Protein AF-A0A6N3G5D1-F1 (afdb_monomer)

Foldseek 3Di:
DLVVCVVCVPVDPLDDPVVLVVLLVQLVVLLVVLCVVDPPSPVVSCVSVCSNVVSVVSVVVVVPPVVVVVVVSVCVVLVVVLVVCLVVLLVVLCVPPVPPDDPVVSVVCSVVVSVVVSVVVCVVVVD

Structure (mmCIF, N/CA/C/O backbone):
data_AF-A0A6N3G5D1-F1
#
_entry.id   AF-A0A6N3G5D1-F1
#
loop_
_atom_site.group_PDB
_atom_site.id
_atom_site.type_symbol
_atom_site.label_atom_id
_atom_site.label_alt_id
_atom_site.label_comp_id
_atom_site.label_asym_id
_atom_site.label_entity_id
_atom_site.label_seq_id
_atom_site.pdbx_PDB_ins_code
_atom_site.Cartn_x
_atom_site.Cartn_y
_atom_site.Cartn_z
_atom_site.occupancy
_atom_site.B_iso_or_equiv
_atom_site.auth_seq_id
_atom_site.auth_comp_id
_atom_site.auth_asym_id
_atom_site.auth_atom_id
_atom_site.pdbx_PDB_model_num
ATOM 1 N N . MET A 1 1 ? -1.627 -6.948 15.441 1.00 43.47 1 MET A N 1
ATOM 2 C CA . MET A 1 1 ? -2.088 -5.565 15.721 1.00 43.47 1 MET A CA 1
ATOM 3 C C . MET A 1 1 ? -3.606 -5.419 15.595 1.00 43.47 1 MET A C 1
ATOM 5 O O . MET A 1 1 ? -4.187 -4.874 16.520 1.00 43.47 1 MET A O 1
ATOM 9 N N . ALA A 1 2 ? -4.247 -5.958 14.543 1.00 44.66 2 ALA A N 1
ATOM 10 C CA . ALA A 1 2 ? -5.713 -5.984 14.364 1.00 44.66 2 ALA A CA 1
ATOM 11 C C . ALA A 1 2 ? -6.522 -6.407 15.615 1.00 44.66 2 ALA A C 1
ATOM 13 O O . ALA A 1 2 ? -7.458 -5.719 16.009 1.00 44.66 2 ALA A O 1
ATOM 14 N N . GLU A 1 3 ? -6.124 -7.495 16.282 1.00 41.53 3 GLU A N 1
ATOM 15 C CA . GLU A 1 3 ? -6.827 -8.022 17.468 1.00 41.53 3 GLU A CA 1
ATOM 16 C C . GLU A 1 3 ? -6.704 -7.134 18.716 1.00 41.53 3 GLU A C 1
ATOM 18 O O . GLU A 1 3 ? -7.634 -7.056 19.515 1.00 41.53 3 GLU A O 1
ATOM 23 N N . ILE A 1 4 ? -5.599 -6.394 18.860 1.00 46.59 4 ILE A N 1
ATOM 24 C CA . ILE A 1 4 ? -5.398 -5.455 19.976 1.00 46.59 4 ILE A CA 1
ATOM 25 C C . ILE A 1 4 ? -6.334 -4.236 19.822 1.00 46.59 4 ILE A C 1
ATOM 27 O O . ILE A 1 4 ? -6.769 -3.659 20.820 1.00 46.59 4 ILE A O 1
ATOM 31 N N . TYR A 1 5 ? -6.720 -3.880 18.589 1.00 52.16 5 TYR A N 1
ATOM 32 C CA . TYR A 1 5 ? -7.635 -2.764 18.309 1.00 52.16 5 TYR A CA 1
ATOM 33 C C . TYR A 1 5 ? -9.087 -3.054 18.689 1.00 52.16 5 TYR A C 1
ATOM 35 O O . TYR A 1 5 ? -9.793 -2.146 19.124 1.00 52.16 5 TYR A O 1
ATOM 43 N N . HIS A 1 6 ? -9.528 -4.309 18.573 1.00 50.81 6 HIS A N 1
ATOM 44 C CA . HIS A 1 6 ? -10.898 -4.685 18.922 1.00 50.81 6 HIS A CA 1
ATOM 45 C C . HIS A 1 6 ? -11.123 -4.708 20.448 1.00 50.81 6 HIS A C 1
ATOM 47 O O . HIS A 1 6 ? -12.252 -4.540 20.909 1.00 50.81 6 HIS A O 1
ATOM 53 N N . GLY A 1 7 ? -10.054 -4.887 21.238 1.00 48.94 7 GLY A N 1
ATOM 54 C CA . GLY A 1 7 ? -10.108 -4.955 22.704 1.00 48.94 7 GLY A CA 1
ATOM 55 C C . GLY A 1 7 ? -9.960 -3.614 23.434 1.00 48.94 7 GLY A C 1
ATOM 56 O O . GLY A 1 7 ? -10.446 -3.486 24.553 1.00 48.94 7 GLY A O 1
ATOM 57 N N . ASN A 1 8 ? -9.318 -2.604 22.830 1.00 47.41 8 ASN A N 1
ATOM 58 C CA . ASN A 1 8 ? -9.053 -1.310 23.477 1.00 47.41 8 ASN A CA 1
ATOM 59 C C . ASN A 1 8 ? -9.213 -0.111 22.517 1.00 47.41 8 ASN A C 1
ATOM 61 O O . ASN A 1 8 ? -8.231 0.542 22.155 1.00 47.41 8 ASN A O 1
ATOM 65 N N . PRO A 1 9 ? -10.454 0.269 22.158 1.00 51.25 9 PRO A N 1
ATOM 66 C CA . PRO A 1 9 ? -10.718 1.423 21.291 1.00 51.25 9 PRO A CA 1
ATOM 67 C C . PRO A 1 9 ? -10.283 2.773 21.898 1.00 51.25 9 PRO A C 1
ATOM 69 O O . PRO A 1 9 ? -10.212 3.766 21.183 1.00 51.25 9 PRO A O 1
ATOM 72 N N . LYS A 1 10 ? -9.977 2.823 23.206 1.00 47.09 10 LYS A N 1
ATOM 73 C CA . LYS A 1 10 ? -9.507 4.024 23.924 1.00 47.09 10 LYS A CA 1
ATOM 74 C C . LYS A 1 10 ? -7.985 4.229 23.903 1.00 47.09 10 LYS A C 1
ATOM 76 O O . LYS A 1 10 ? -7.533 5.287 24.318 1.00 47.09 10 LYS A O 1
ATOM 81 N N . ALA A 1 11 ? -7.195 3.256 23.438 1.00 49.03 11 ALA A N 1
ATOM 82 C CA . ALA A 1 11 ? -5.731 3.382 23.383 1.00 49.03 11 ALA A CA 1
ATOM 83 C C . ALA A 1 11 ? -5.233 4.213 22.182 1.00 49.03 11 ALA A C 1
ATOM 85 O O . ALA A 1 11 ? -4.063 4.580 22.120 1.00 49.03 11 ALA A O 1
ATOM 86 N N . LEU A 1 12 ? -6.121 4.525 21.234 1.00 53.56 12 LEU A N 1
ATOM 87 C CA . LEU A 1 12 ? -5.855 5.405 20.101 1.00 53.56 12 LEU A CA 1
ATOM 88 C C . LEU A 1 12 ? -6.679 6.683 20.264 1.00 53.56 12 LEU A C 1
ATOM 90 O O . LEU A 1 12 ? -7.797 6.780 19.759 1.00 53.56 12 LEU A O 1
ATOM 94 N N . GLU A 1 13 ? -6.118 7.698 20.920 1.00 56.84 13 GLU A N 1
ATOM 95 C CA . GLU A 1 13 ? -6.547 9.074 20.661 1.00 56.84 13 GLU A CA 1
ATOM 96 C C . GLU A 1 13 ? -6.158 9.412 19.219 1.00 56.84 13 GLU A C 1
ATOM 98 O O . GLU A 1 13 ? -5.074 9.924 18.939 1.00 56.84 13 GLU A O 1
ATOM 103 N N . VAL A 1 14 ? -7.023 9.045 18.268 1.00 59.16 14 VAL A N 1
ATOM 104 C CA . VAL A 1 14 ? -6.788 9.303 16.848 1.00 59.16 14 VAL A CA 1
ATOM 105 C C . VAL A 1 14 ? -6.595 10.814 16.686 1.00 59.16 14 VAL A C 1
ATOM 107 O O . VAL A 1 14 ? -7.509 11.574 17.037 1.00 59.16 14 VAL A O 1
ATOM 110 N N . PRO A 1 15 ? -5.445 11.274 16.153 1.00 64.69 15 PRO A N 1
ATOM 111 C CA . PRO A 1 15 ? -5.144 12.693 16.101 1.00 64.69 15 PRO A CA 1
ATOM 112 C C . PRO A 1 15 ? -6.260 13.491 15.406 1.00 64.69 15 PRO A C 1
ATOM 114 O O . PRO A 1 15 ? -7.058 12.987 14.597 1.00 64.69 15 PRO A O 1
ATOM 117 N N . ARG A 1 16 ? -6.359 14.785 15.725 1.00 72.81 16 ARG A N 1
ATOM 118 C CA . ARG A 1 16 ? -7.335 15.671 15.074 1.00 72.81 16 ARG A CA 1
ATOM 119 C C . ARG A 1 16 ? -7.138 15.643 13.555 1.00 72.81 16 ARG A C 1
ATOM 121 O O . ARG A 1 16 ? -6.012 15.608 13.066 1.00 72.81 16 ARG A O 1
ATOM 128 N N . TRP A 1 17 ? -8.245 15.730 12.810 1.00 68.31 17 TRP A N 1
ATOM 129 C CA . TRP A 1 17 ? -8.248 15.762 11.336 1.00 68.31 17 TRP A CA 1
ATOM 130 C C . TRP A 1 17 ? -7.275 16.805 10.764 1.00 68.31 17 TRP A C 1
ATOM 132 O O . TRP A 1 17 ? -6.628 16.562 9.751 1.00 68.31 17 TRP A O 1
ATOM 142 N N . LYS A 1 18 ? -7.122 17.927 11.481 1.00 69.81 18 LYS A N 1
ATOM 143 C CA . LYS A 1 18 ? -6.214 19.031 11.153 1.00 69.81 18 LYS A CA 1
ATOM 144 C C . LYS A 1 18 ? -4.728 18.658 11.160 1.00 69.81 18 LYS A C 1
ATOM 146 O O . LYS A 1 18 ? -3.975 19.325 10.474 1.00 69.81 18 LYS A O 1
ATOM 151 N N . CYS A 1 19 ? -4.312 17.633 11.904 1.00 72.12 19 CYS A N 1
ATOM 152 C CA . CYS A 1 19 ? -2.930 17.138 11.890 1.00 72.12 19 CYS A CA 1
ATOM 153 C C . CYS A 1 19 ? -2.772 15.945 10.939 1.00 72.12 19 CYS A C 1
ATOM 155 O O . CYS A 1 19 ? -1.736 15.790 10.308 1.00 72.12 19 CYS A O 1
ATOM 157 N N . LEU A 1 20 ? -3.816 15.123 10.807 1.00 74.75 20 LEU A N 1
ATOM 158 C CA . LEU A 1 20 ? -3.796 13.892 10.013 1.00 74.75 20 LEU A CA 1
ATOM 159 C C . LEU A 1 20 ? -3.755 14.145 8.501 1.00 74.75 20 LEU A C 1
ATOM 161 O O . LEU A 1 20 ? -2.981 13.506 7.796 1.00 74.75 20 LEU A O 1
ATOM 165 N N . LEU A 1 21 ? -4.542 15.105 8.009 1.00 79.06 21 LEU A N 1
ATOM 166 C CA . LEU A 1 21 ? -4.561 15.476 6.592 1.00 79.06 21 LEU A CA 1
ATOM 167 C C . LEU A 1 21 ? -3.233 16.068 6.092 1.00 79.06 21 LEU A C 1
ATOM 169 O O . LEU A 1 21 ? -2.718 15.552 5.101 1.00 79.06 21 LEU A O 1
ATOM 173 N N . PRO A 1 22 ? -2.631 17.087 6.743 1.00 80.94 22 PRO A N 1
ATOM 174 C CA . PRO A 1 22 ? -1.353 17.616 6.277 1.00 80.94 22 PRO A CA 1
ATOM 175 C C . PRO A 1 22 ? -0.227 16.594 6.416 1.00 80.94 22 PRO A C 1
ATOM 177 O O . PRO A 1 22 ? 0.641 16.560 5.555 1.00 80.94 22 PRO A O 1
ATOM 180 N N . LEU A 1 23 ? -0.257 15.721 7.430 1.00 80.75 23 LEU A N 1
ATOM 181 C CA . LEU A 1 23 ? 0.729 14.647 7.567 1.00 80.75 23 LEU A CA 1
ATOM 182 C C . LEU A 1 23 ? 0.613 13.618 6.433 1.00 80.75 23 LEU A C 1
ATOM 184 O O . LEU A 1 23 ? 1.629 13.201 5.886 1.00 80.75 23 LEU A O 1
ATOM 188 N N . CYS A 1 24 ? -0.612 13.264 6.034 1.00 81.94 24 CYS A N 1
ATOM 189 C CA . CYS A 1 24 ? -0.863 12.394 4.886 1.00 81.94 24 CYS A CA 1
ATOM 190 C C . CYS A 1 24 ? -0.384 13.038 3.581 1.00 81.94 24 CYS A C 1
ATOM 192 O O . CYS A 1 24 ? 0.326 12.401 2.806 1.00 81.94 24 CYS A O 1
ATOM 194 N N . MET A 1 25 ? -0.737 14.304 3.341 1.00 83.19 25 MET A N 1
ATOM 195 C CA . MET A 1 25 ? -0.321 15.023 2.133 1.00 83.19 25 MET A CA 1
ATOM 196 C C . MET A 1 25 ? 1.197 15.215 2.084 1.00 83.19 25 MET A C 1
ATOM 198 O O . MET A 1 25 ? 1.798 15.013 1.033 1.00 83.19 25 MET A O 1
ATOM 202 N N . ALA A 1 26 ? 1.826 15.550 3.213 1.00 84.06 26 ALA A N 1
ATOM 203 C CA . ALA A 1 26 ? 3.272 15.697 3.312 1.00 84.06 26 ALA A CA 1
ATOM 204 C C . ALA A 1 26 ? 3.990 14.356 3.123 1.00 84.06 26 ALA A C 1
ATOM 206 O O . ALA A 1 26 ? 4.931 14.294 2.345 1.00 84.06 26 ALA A O 1
ATOM 207 N N . GLY A 1 27 ? 3.532 13.281 3.772 1.00 80.94 27 GLY A N 1
ATOM 208 C CA . GLY A 1 27 ? 4.128 11.949 3.639 1.00 80.94 27 GLY A CA 1
ATOM 209 C C . GLY A 1 27 ? 4.053 11.422 2.207 1.00 80.94 27 GLY A C 1
ATOM 210 O O . GLY A 1 27 ? 5.078 11.093 1.620 1.00 80.94 27 GLY A O 1
ATOM 211 N N . VAL A 1 28 ? 2.862 11.439 1.597 1.00 81.12 28 VAL A N 1
ATOM 212 C CA . VAL A 1 28 ? 2.669 10.989 0.205 1.00 81.12 28 VAL A CA 1
ATOM 213 C C . VAL A 1 28 ? 3.403 11.899 -0.786 1.00 81.12 28 VAL A C 1
ATOM 215 O O . VAL A 1 28 ? 4.028 11.411 -1.727 1.00 81.12 28 VAL A O 1
ATOM 218 N N . GLY A 1 29 ? 3.369 13.217 -0.568 1.00 82.88 29 GLY A N 1
ATOM 219 C CA . GLY A 1 29 ? 4.065 14.189 -1.410 1.00 82.88 29 GLY A CA 1
ATOM 220 C C . GLY A 1 29 ? 5.583 14.015 -1.369 1.00 82.88 29 GLY A C 1
ATOM 221 O O . GLY A 1 29 ? 6.217 13.927 -2.419 1.00 82.88 29 GLY A O 1
ATOM 222 N N . LEU A 1 30 ? 6.163 13.886 -0.172 1.00 80.62 30 LEU A N 1
ATOM 223 C CA . LEU A 1 30 ? 7.589 13.605 0.010 1.00 80.62 30 LEU A CA 1
ATOM 224 C C . LEU A 1 30 ? 7.978 12.273 -0.626 1.00 80.62 30 LEU A C 1
ATOM 226 O O . LEU A 1 30 ? 9.013 12.202 -1.281 1.00 80.62 30 LEU A O 1
ATOM 230 N N . THR A 1 31 ? 7.126 11.255 -0.514 1.00 80.94 31 THR A N 1
ATOM 231 C CA . THR A 1 31 ? 7.352 9.956 -1.149 1.00 80.94 31 THR A CA 1
ATOM 232 C C . THR A 1 31 ? 7.383 10.032 -2.671 1.00 80.94 31 THR A C 1
ATOM 234 O O . THR A 1 31 ? 8.237 9.411 -3.309 1.00 80.94 31 THR A O 1
ATOM 237 N N . GLY A 1 32 ? 6.494 10.827 -3.270 1.00 77.38 32 GLY A N 1
ATOM 238 C CA . GLY A 1 32 ? 6.500 11.086 -4.710 1.00 77.38 32 GLY A CA 1
ATOM 239 C C . GLY A 1 32 ? 7.768 11.814 -5.162 1.00 77.38 32 GLY A C 1
ATOM 240 O O . GLY A 1 32 ? 8.412 11.397 -6.125 1.00 77.38 32 GLY A O 1
ATOM 241 N N . ILE A 1 33 ? 8.171 12.857 -4.428 1.00 80.25 33 ILE A N 1
ATOM 242 C CA . ILE A 1 33 ? 9.382 13.640 -4.720 1.00 80.25 33 ILE A CA 1
ATOM 243 C C . ILE A 1 33 ? 10.639 12.768 -4.586 1.00 80.25 33 ILE A C 1
ATOM 245 O O . ILE A 1 33 ? 11.486 12.773 -5.475 1.00 80.25 33 ILE A O 1
ATOM 249 N N . MET A 1 34 ? 10.742 11.967 -3.522 1.00 76.38 34 MET A N 1
ATOM 250 C CA . MET A 1 34 ? 11.851 11.031 -3.293 1.00 76.38 34 MET A CA 1
ATOM 251 C C . MET A 1 34 ? 11.922 9.926 -4.346 1.00 76.38 34 MET A C 1
ATOM 253 O O . MET A 1 34 ? 13.013 9.534 -4.757 1.00 76.38 34 MET A O 1
ATOM 257 N N . GLY A 1 35 ? 10.768 9.447 -4.818 1.00 71.81 35 GLY A N 1
ATOM 258 C CA . GLY A 1 35 ? 10.694 8.496 -5.922 1.00 71.81 35 GLY A CA 1
ATOM 259 C C . GLY A 1 35 ? 11.254 9.064 -7.229 1.00 71.81 35 GLY A C 1
ATOM 260 O O . GLY A 1 35 ? 11.924 8.338 -7.963 1.00 71.81 35 GLY A O 1
ATOM 261 N N . PHE A 1 36 ? 11.026 10.355 -7.487 1.00 72.44 36 PHE A N 1
ATOM 262 C CA . PHE A 1 36 ? 11.517 11.050 -8.680 1.00 72.44 36 PHE A CA 1
ATOM 263 C C . PHE A 1 36 ? 12.989 11.482 -8.566 1.00 72.44 36 PHE A C 1
ATOM 265 O O . PHE A 1 36 ? 13.716 11.446 -9.553 1.00 72.44 36 PHE A O 1
ATOM 272 N N . ALA A 1 37 ? 13.448 11.844 -7.364 1.00 75.75 37 ALA A N 1
ATOM 273 C CA . ALA A 1 37 ? 14.805 12.333 -7.103 1.00 75.75 37 ALA A CA 1
ATOM 274 C C . ALA A 1 37 ? 15.911 11.268 -7.270 1.00 75.75 37 ALA A C 1
ATOM 276 O O . ALA A 1 37 ? 17.085 11.615 -7.374 1.00 75.75 37 ALA A O 1
ATOM 277 N N . GLY A 1 38 ? 15.561 9.979 -7.331 1.00 71.50 38 GLY A N 1
ATOM 278 C CA . GLY A 1 38 ? 16.515 8.901 -7.601 1.00 71.50 38 GLY A CA 1
ATOM 279 C C . GLY A 1 38 ? 17.434 8.560 -6.418 1.00 71.50 38 GLY A C 1
ATOM 280 O O . GLY A 1 38 ? 17.099 8.767 -5.251 1.00 71.50 38 GLY A O 1
ATOM 281 N N . TRP A 1 39 ? 18.580 7.940 -6.708 1.00 62.47 39 TRP A N 1
ATOM 282 C CA . TRP A 1 39 ? 19.553 7.517 -5.690 1.00 62.47 39 TRP A CA 1
ATOM 283 C C . TRP A 1 39 ? 20.269 8.735 -5.082 1.00 62.47 39 TRP A C 1
ATOM 285 O O . TRP A 1 39 ? 20.702 9.592 -5.851 1.00 62.47 39 TRP A O 1
ATOM 295 N N . PRO A 1 40 ? 20.452 8.845 -3.746 1.00 65.81 40 PRO A N 1
ATOM 296 C CA .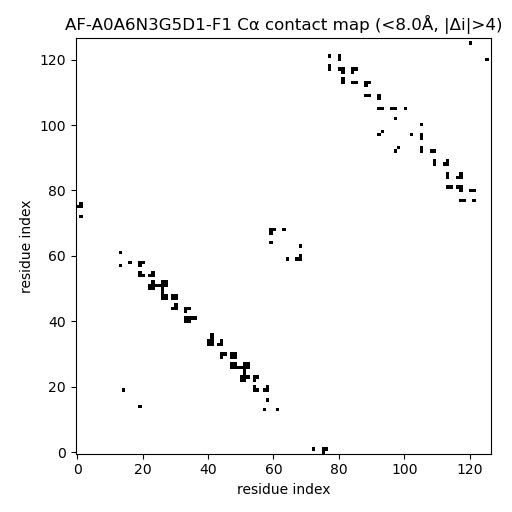 PRO A 1 40 ? 20.134 7.900 -2.658 1.00 65.81 40 PRO A CA 1
ATOM 297 C C . PRO A 1 40 ? 18.769 8.128 -1.972 1.00 65.81 40 PRO A C 1
ATOM 299 O O . PRO A 1 40 ? 18.375 7.357 -1.098 1.00 65.81 40 PRO A O 1
ATOM 302 N N . TRP A 1 41 ? 18.032 9.174 -2.350 1.00 61.94 41 TRP A N 1
ATOM 303 C CA . TRP A 1 41 ? 16.769 9.571 -1.709 1.00 61.94 41 TRP A CA 1
ATOM 304 C C . TRP A 1 41 ? 15.660 8.524 -1.859 1.00 61.94 41 TRP A C 1
ATOM 306 O O . TRP A 1 41 ? 14.814 8.383 -0.978 1.00 61.94 41 TRP A O 1
ATOM 316 N N . LYS A 1 42 ? 15.717 7.716 -2.920 1.00 64.25 42 LYS A N 1
ATOM 317 C CA . LYS A 1 42 ? 14.813 6.584 -3.139 1.00 64.25 42 LYS A CA 1
ATOM 318 C C . LYS A 1 42 ? 14.895 5.514 -2.040 1.00 64.25 42 LYS A C 1
ATOM 320 O O . LYS A 1 42 ? 13.887 4.870 -1.782 1.00 64.25 42 LYS A O 1
ATOM 325 N N . LEU A 1 43 ? 16.045 5.354 -1.375 1.00 66.62 43 LEU A N 1
ATOM 326 C CA . LEU A 1 43 ? 16.221 4.395 -0.273 1.00 66.62 43 LEU A CA 1
ATOM 327 C C . LEU A 1 43 ? 15.517 4.859 1.012 1.00 66.62 43 LEU A C 1
ATOM 329 O O . LEU A 1 43 ? 14.999 4.052 1.771 1.00 66.62 43 LEU A O 1
ATOM 333 N N . TYR A 1 44 ? 15.460 6.173 1.237 1.00 69.88 44 TYR A N 1
ATOM 334 C CA . TYR A 1 44 ? 14.801 6.760 2.407 1.00 69.88 44 TYR A CA 1
ATOM 335 C C . TYR A 1 44 ? 13.293 6.934 2.232 1.00 69.88 44 TYR A C 1
ATOM 337 O O . TYR A 1 44 ? 12.625 7.385 3.158 1.00 69.88 44 TYR A O 1
ATOM 345 N N . ASN A 1 45 ? 12.753 6.560 1.070 1.00 74.31 45 ASN A N 1
ATOM 346 C CA . ASN A 1 45 ? 11.348 6.729 0.722 1.00 74.31 45 ASN A CA 1
ATOM 347 C C . ASN A 1 45 ? 10.393 5.902 1.609 1.00 74.31 45 ASN A C 1
ATOM 349 O O . ASN A 1 45 ? 9.218 6.243 1.772 1.00 74.31 45 ASN A O 1
ATOM 353 N N . ASP A 1 46 ? 10.896 4.847 2.246 1.00 74.62 46 ASP A N 1
ATOM 354 C CA . ASP A 1 46 ? 10.103 3.992 3.132 1.00 74.62 46 ASP A CA 1
ATOM 355 C C . ASP A 1 46 ? 9.634 4.724 4.401 1.00 74.62 46 ASP A C 1
ATOM 357 O O . ASP A 1 46 ? 8.527 4.495 4.877 1.00 74.62 46 ASP A O 1
ATOM 361 N N . ILE A 1 47 ? 10.415 5.674 4.924 1.00 74.88 47 ILE A N 1
ATOM 362 C CA . ILE A 1 47 ? 10.066 6.426 6.142 1.00 74.88 47 ILE A CA 1
ATOM 363 C C . ILE A 1 47 ? 8.871 7.381 5.917 1.00 74.88 47 ILE A C 1
ATOM 365 O O . ILE A 1 47 ? 7.872 7.270 6.636 1.00 74.88 47 ILE A O 1
ATOM 369 N N . PRO A 1 48 ? 8.905 8.313 4.940 1.00 74.62 48 PRO A N 1
ATOM 370 C CA . PRO A 1 48 ? 7.777 9.200 4.673 1.00 74.62 48 PRO A CA 1
ATOM 371 C C . PRO A 1 48 ? 6.571 8.454 4.102 1.00 74.62 48 PRO A C 1
ATOM 373 O O . PRO A 1 48 ? 5.439 8.844 4.397 1.00 74.62 48 PRO A O 1
ATOM 376 N N . SER A 1 49 ? 6.781 7.360 3.362 1.00 75.88 49 SER A N 1
ATOM 377 C CA . SER A 1 49 ? 5.669 6.556 2.853 1.00 75.88 49 SER A CA 1
ATOM 378 C C . SER A 1 49 ? 4.958 5.827 3.987 1.00 75.88 49 SER A C 1
ATOM 380 O O . SER A 1 49 ? 3.730 5.863 4.039 1.00 75.88 49 SER A O 1
ATOM 382 N N . LEU A 1 50 ? 5.689 5.273 4.961 1.00 78.06 50 LEU A N 1
ATOM 383 C CA . LEU A 1 50 ? 5.102 4.698 6.171 1.00 78.06 50 LEU A CA 1
ATOM 384 C C . LEU A 1 50 ? 4.251 5.738 6.912 1.00 78.06 50 LEU A C 1
ATOM 386 O O . LEU A 1 50 ? 3.102 5.462 7.252 1.00 78.06 50 LEU A O 1
ATOM 390 N N . MET A 1 51 ? 4.767 6.957 7.105 1.00 79.81 51 MET A N 1
ATOM 391 C CA . MET A 1 51 ? 4.018 8.047 7.745 1.00 79.81 51 MET A CA 1
ATOM 392 C C . MET A 1 51 ? 2.764 8.453 6.949 1.00 79.81 51 MET A C 1
ATOM 394 O O . MET A 1 51 ? 1.689 8.653 7.525 1.00 79.81 51 MET A O 1
ATOM 398 N N . GLY A 1 52 ? 2.876 8.555 5.623 1.00 80.38 52 GLY A N 1
ATOM 399 C CA . GLY A 1 52 ? 1.774 8.897 4.724 1.00 80.38 52 GLY A CA 1
ATOM 400 C C . GLY A 1 52 ? 0.679 7.828 4.700 1.00 80.38 52 GLY A C 1
ATOM 401 O O . GLY A 1 52 ? -0.492 8.132 4.915 1.00 80.38 52 GLY A O 1
ATOM 402 N N . TYR A 1 53 ? 1.041 6.560 4.518 1.00 78.12 53 TYR A N 1
ATOM 403 C CA . TYR A 1 53 ? 0.076 5.461 4.471 1.00 78.12 53 TYR A CA 1
ATOM 404 C C . TYR A 1 53 ? -0.535 5.152 5.839 1.00 78.12 53 TYR A C 1
ATOM 406 O O . TYR A 1 53 ? -1.726 4.850 5.916 1.00 78.12 53 TYR A O 1
ATOM 414 N N . MET A 1 54 ? 0.222 5.293 6.931 1.00 78.88 54 MET A N 1
ATOM 415 C CA . MET A 1 54 ? -0.313 5.127 8.285 1.00 78.88 54 MET A CA 1
ATOM 416 C C . MET A 1 54 ? -1.339 6.215 8.619 1.00 78.88 54 MET A C 1
ATOM 418 O O . MET A 1 54 ? -2.399 5.919 9.173 1.00 78.88 54 MET A O 1
ATOM 422 N N . SER A 1 55 ? -1.075 7.467 8.238 1.00 78.94 55 SER A N 1
ATOM 423 C CA . SER A 1 55 ? -2.047 8.552 8.409 1.00 78.94 55 SER A CA 1
ATOM 424 C C . SER A 1 55 ? -3.274 8.380 7.505 1.00 78.94 55 SER A C 1
ATOM 426 O O . SER A 1 55 ? -4.401 8.576 7.959 1.00 78.94 55 SER A O 1
ATOM 428 N N . LEU A 1 56 ? -3.101 7.901 6.272 1.00 80.31 56 LEU A N 1
ATOM 429 C CA . LEU A 1 56 ? -4.209 7.547 5.383 1.00 80.31 56 LEU A CA 1
ATOM 430 C C . LEU A 1 56 ? -5.081 6.422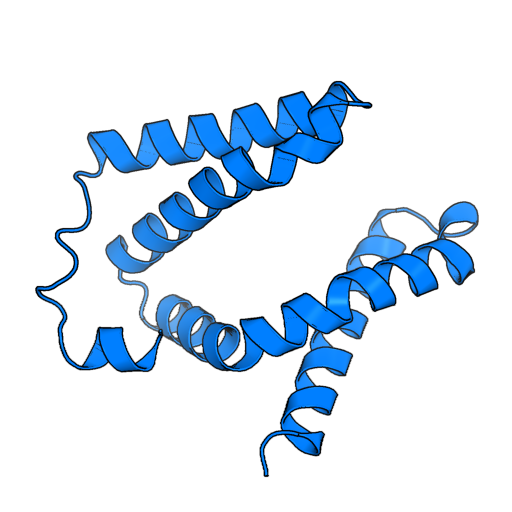 5.962 1.00 80.31 56 LEU A C 1
ATOM 432 O O . LEU A 1 56 ? -6.308 6.535 5.966 1.00 80.31 56 LEU A O 1
ATOM 436 N N . ALA A 1 57 ? -4.472 5.371 6.516 1.00 77.56 57 ALA A N 1
ATOM 437 C CA . ALA A 1 57 ? -5.198 4.295 7.185 1.00 77.56 57 ALA A CA 1
ATOM 438 C C . ALA A 1 57 ? -6.016 4.831 8.372 1.00 77.56 57 ALA A C 1
ATOM 440 O O . ALA A 1 57 ? -7.203 4.530 8.486 1.00 77.56 57 ALA A O 1
ATOM 441 N N . LEU A 1 58 ? -5.429 5.690 9.213 1.00 75.38 58 LEU A N 1
ATOM 442 C CA . LEU A 1 58 ? -6.134 6.334 10.328 1.00 75.38 58 LEU A CA 1
ATOM 443 C C . LEU A 1 58 ? -7.286 7.236 9.862 1.00 75.38 58 LEU A C 1
ATOM 445 O O . LEU A 1 58 ? -8.331 7.260 10.511 1.00 75.38 58 LEU A O 1
ATOM 449 N N . ILE A 1 59 ? -7.129 7.951 8.741 1.00 79.62 59 ILE A N 1
ATOM 450 C CA . ILE A 1 59 ? -8.222 8.704 8.109 1.00 79.62 59 ILE A CA 1
ATOM 451 C C . ILE A 1 59 ? -9.355 7.749 7.739 1.00 79.62 59 ILE A C 1
ATOM 453 O O . ILE A 1 59 ? -10.484 7.982 8.159 1.00 79.62 59 ILE A O 1
ATOM 457 N N . ILE A 1 60 ? -9.065 6.660 7.024 1.00 76.25 60 ILE A N 1
ATOM 458 C CA . ILE A 1 60 ? -10.070 5.674 6.603 1.00 76.25 60 ILE A CA 1
ATOM 459 C C . ILE A 1 60 ? -10.820 5.0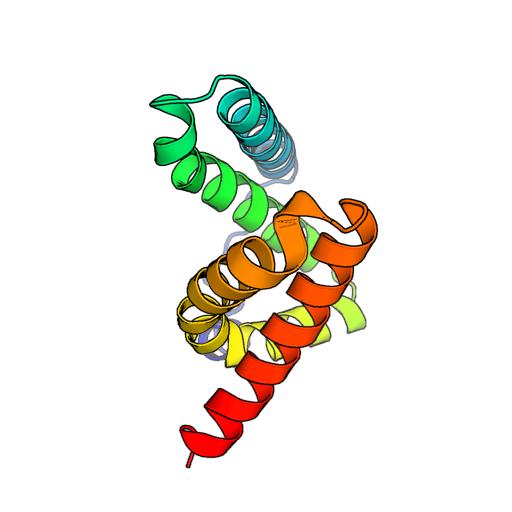92 7.807 1.00 76.25 60 ILE A C 1
ATOM 461 O O . ILE A 1 60 ? -12.055 5.091 7.818 1.00 76.25 60 ILE A O 1
ATOM 465 N N . TYR A 1 61 ? -10.092 4.681 8.849 1.00 72.94 61 TYR A N 1
ATOM 466 C CA . TYR A 1 61 ? -10.698 4.180 10.083 1.00 72.94 61 TYR A CA 1
ATOM 467 C C . TYR A 1 61 ? -11.619 5.219 10.729 1.00 72.94 61 TYR A C 1
ATOM 469 O O . TYR A 1 61 ? -12.697 4.868 11.209 1.00 72.94 61 TYR A O 1
ATOM 477 N N . LYS A 1 62 ? -11.238 6.502 10.688 1.00 72.75 62 LYS A N 1
ATOM 478 C CA . LYS A 1 62 ? -12.019 7.618 11.232 1.00 72.75 62 LYS A CA 1
ATOM 479 C C . LYS A 1 62 ? -13.236 8.000 10.383 1.00 72.75 62 LYS A C 1
ATOM 481 O O . LYS A 1 62 ? -14.211 8.488 10.945 1.00 7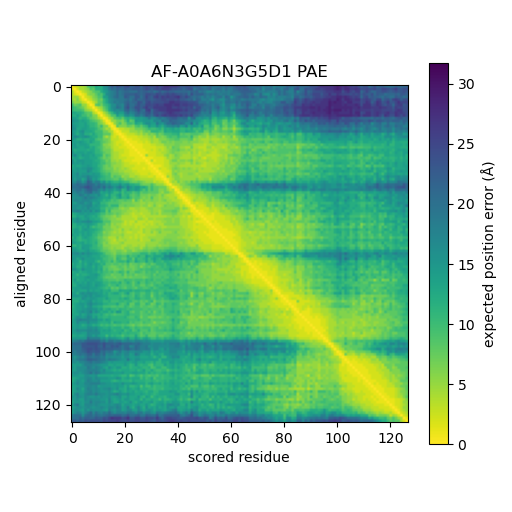2.75 62 LYS A O 1
ATOM 486 N N . VAL A 1 63 ? -13.210 7.773 9.063 1.00 78.12 63 VAL A N 1
ATOM 487 C CA . VAL A 1 63 ? -14.398 7.909 8.190 1.00 78.12 63 VAL A CA 1
ATOM 488 C C . VAL A 1 63 ? -15.448 6.841 8.541 1.00 78.12 63 VAL A C 1
ATOM 490 O O . VAL A 1 63 ? -16.641 7.076 8.376 1.00 78.12 63 VAL A O 1
ATOM 493 N N . GLY A 1 64 ? -15.035 5.687 9.079 1.00 68.19 64 GLY A N 1
ATOM 494 C CA . GLY A 1 64 ? -15.958 4.698 9.648 1.00 68.19 64 GLY A CA 1
ATOM 495 C C . GLY A 1 64 ? -16.721 3.866 8.611 1.00 68.19 64 GLY A C 1
ATOM 496 O O . GLY A 1 64 ? -17.795 3.335 8.903 1.00 68.19 64 GLY A O 1
ATOM 497 N N . ILE A 1 65 ? -16.182 3.723 7.395 1.00 77.69 65 ILE A N 1
ATOM 498 C CA . ILE A 1 65 ? -16.784 2.895 6.342 1.00 77.69 65 ILE A CA 1
ATOM 499 C C . ILE A 1 65 ? -16.620 1.416 6.721 1.00 77.69 65 ILE A C 1
ATOM 501 O O . ILE A 1 65 ? -15.578 0.808 6.485 1.00 77.69 65 ILE A O 1
ATOM 505 N N . LYS A 1 66 ? -17.677 0.818 7.289 1.00 74.25 66 LYS A N 1
ATOM 506 C CA . LYS A 1 66 ? -17.705 -0.585 7.754 1.00 74.25 66 LYS A CA 1
ATOM 507 C C . LYS A 1 66 ? -17.104 -1.612 6.775 1.00 74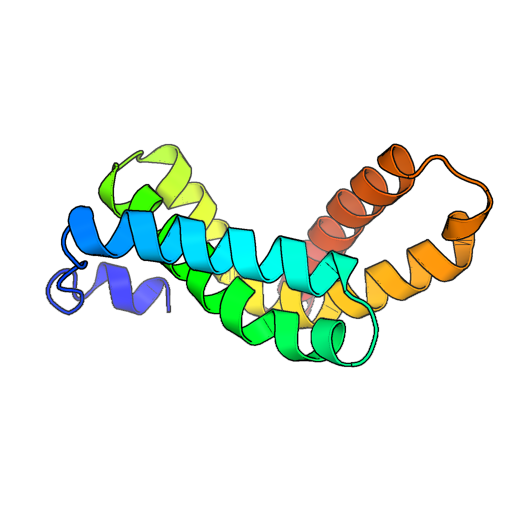.25 66 LYS A C 1
ATOM 509 O O . LYS A 1 66 ? -16.292 -2.416 7.229 1.00 74.25 66 LYS A O 1
ATOM 514 N N . PRO A 1 67 ? -17.448 -1.635 5.468 1.00 74.62 67 PRO A N 1
ATOM 515 C CA . PRO A 1 67 ? -16.871 -2.625 4.557 1.00 74.62 67 PRO A CA 1
ATOM 516 C C . PRO A 1 67 ? -15.370 -2.412 4.331 1.00 74.62 67 PRO A C 1
ATOM 518 O O . PRO A 1 67 ? -14.626 -3.382 4.238 1.00 74.62 67 PRO A O 1
ATOM 521 N N . LEU A 1 68 ? -14.913 -1.160 4.299 1.00 73.50 68 LEU A N 1
ATOM 522 C CA . LEU A 1 68 ? -13.511 -0.828 4.070 1.00 73.50 68 LEU A CA 1
ATOM 523 C C . LEU A 1 68 ? -12.645 -1.179 5.284 1.00 73.50 68 LEU A C 1
ATOM 525 O O . LEU A 1 68 ? -11.589 -1.785 5.126 1.00 73.50 68 LEU A O 1
ATOM 529 N N . ASN A 1 69 ? -13.134 -0.894 6.494 1.00 71.81 69 ASN A N 1
ATOM 530 C CA . ASN A 1 69 ? -12.465 -1.308 7.728 1.00 71.81 69 ASN A CA 1
ATOM 531 C C . ASN A 1 69 ? -12.343 -2.836 7.799 1.00 71.81 69 ASN A C 1
ATOM 533 O O . ASN A 1 69 ? -11.276 -3.351 8.114 1.00 71.81 69 ASN A O 1
ATOM 537 N N . ARG A 1 70 ? -13.390 -3.568 7.396 1.00 74.69 70 ARG A N 1
ATOM 538 C CA . ARG A 1 70 ? -13.364 -5.037 7.350 1.00 74.69 70 ARG A CA 1
ATOM 539 C C . ARG A 1 70 ? -12.337 -5.581 6.353 1.00 74.69 70 ARG A C 1
ATOM 541 O O . ARG A 1 70 ? -11.667 -6.566 6.649 1.00 74.69 70 ARG A O 1
ATOM 548 N N . LEU A 1 71 ? -12.199 -4.952 5.184 1.00 76.69 71 LEU A N 1
ATOM 549 C CA . LEU A 1 71 ? -11.173 -5.319 4.202 1.00 76.69 71 LEU A CA 1
ATOM 550 C C . LEU A 1 71 ? -9.761 -5.020 4.714 1.00 76.69 71 LEU A C 1
ATOM 552 O O . LEU A 1 71 ? -8.861 -5.838 4.523 1.00 76.69 71 LEU A O 1
ATOM 556 N N . LEU A 1 72 ? -9.565 -3.882 5.385 1.00 72.81 72 LEU A N 1
ATOM 557 C CA . LEU A 1 72 ? -8.284 -3.518 5.991 1.00 72.81 72 LEU A CA 1
ATOM 558 C C . LEU A 1 72 ? -7.896 -4.483 7.111 1.00 72.81 72 LEU A C 1
ATOM 560 O O . LEU A 1 72 ? -6.756 -4.933 7.148 1.00 72.81 72 LEU A O 1
ATOM 564 N N . GLU A 1 73 ? -8.829 -4.852 7.986 1.00 72.75 73 GLU A N 1
ATOM 565 C CA . GLU A 1 73 ? -8.611 -5.852 9.037 1.00 72.75 73 GLU A CA 1
ATOM 566 C C . GLU A 1 73 ? -8.259 -7.222 8.453 1.00 72.75 73 GLU A C 1
ATOM 568 O O . GLU A 1 73 ? -7.296 -7.855 8.889 1.00 72.75 73 GLU A O 1
ATOM 573 N N . TRP A 1 74 ? -8.997 -7.657 7.429 1.00 73.75 74 TRP A N 1
ATOM 574 C CA . TRP A 1 74 ? -8.737 -8.919 6.742 1.00 73.75 74 TRP A CA 1
ATOM 575 C C . TRP A 1 74 ? -7.357 -8.925 6.070 1.00 73.75 74 TRP A C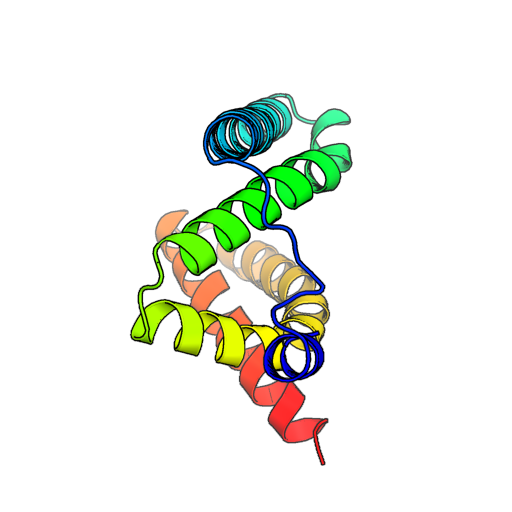 1
ATOM 577 O O . TRP A 1 74 ? -6.600 -9.880 6.226 1.00 73.75 74 TRP A O 1
ATOM 587 N N . THR A 1 75 ? -6.987 -7.830 5.403 1.00 71.88 75 THR A N 1
ATOM 588 C CA . THR A 1 75 ? -5.668 -7.676 4.766 1.00 71.88 75 THR A CA 1
ATOM 589 C C . THR A 1 75 ? -4.552 -7.615 5.812 1.00 71.88 75 THR A C 1
ATOM 591 O O . THR A 1 75 ? -3.491 -8.204 5.622 1.00 71.88 75 THR A O 1
ATOM 594 N N . ASN A 1 76 ? -4.796 -6.980 6.963 1.00 70.56 76 ASN A N 1
ATOM 595 C CA . ASN A 1 76 ? -3.822 -6.874 8.052 1.00 70.56 76 ASN A CA 1
ATOM 596 C C . ASN A 1 76 ? -3.449 -8.242 8.646 1.00 70.56 76 ASN A C 1
ATOM 598 O O . ASN A 1 76 ? -2.314 -8.432 9.073 1.00 70.56 76 ASN A O 1
ATOM 602 N N . ARG A 1 77 ? -4.367 -9.218 8.626 1.00 70.00 77 ARG A N 1
ATOM 603 C CA . ARG A 1 77 ? -4.090 -10.591 9.083 1.00 70.00 77 ARG A CA 1
ATOM 604 C C . ARG A 1 77 ? -2.947 -11.248 8.303 1.00 70.00 77 ARG A C 1
ATOM 606 O O . ARG A 1 77 ? -2.210 -12.045 8.865 1.00 70.00 77 ARG A O 1
ATOM 613 N N . PHE A 1 78 ? -2.798 -10.872 7.038 1.00 68.50 78 PHE A N 1
ATOM 614 C CA . PHE A 1 78 ? -1.825 -11.429 6.105 1.00 68.50 78 PHE A CA 1
ATOM 615 C C . PHE A 1 78 ? -0.689 -10.464 5.749 1.00 68.50 78 PHE A C 1
ATOM 617 O O . PHE A 1 78 ? 0.247 -10.821 5.037 1.00 68.50 78 PHE A O 1
ATOM 624 N N . SER A 1 79 ? -0.760 -9.219 6.222 1.00 68.19 79 SER A N 1
ATOM 625 C CA . SER A 1 79 ? 0.142 -8.150 5.788 1.00 68.19 79 SER A CA 1
ATOM 626 C C . SER A 1 79 ? 1.613 -8.463 6.061 1.00 68.19 79 SER A C 1
ATOM 628 O O . SER A 1 79 ? 2.469 -8.004 5.309 1.00 68.19 79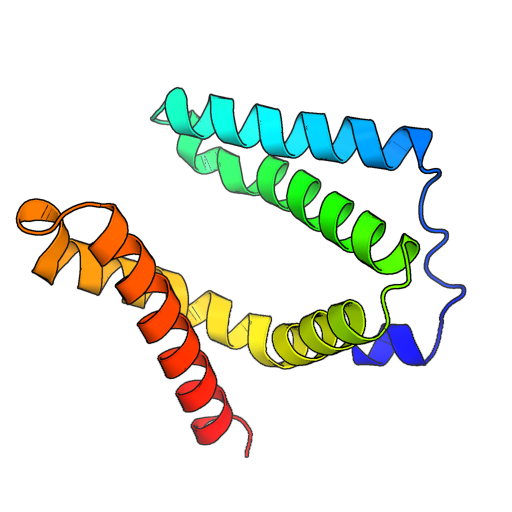 SER A O 1
ATOM 630 N N . TYR A 1 80 ? 1.914 -9.231 7.112 1.00 69.00 80 TYR A N 1
ATOM 631 C CA . TYR A 1 80 ? 3.287 -9.612 7.443 1.00 69.00 80 TYR A CA 1
ATOM 632 C C . TYR A 1 80 ? 3.882 -10.585 6.417 1.00 69.00 80 TYR A C 1
ATOM 634 O O . TYR A 1 80 ? 4.972 -10.370 5.895 1.00 69.00 80 TYR A O 1
ATOM 642 N N . GLU A 1 81 ? 3.136 -11.630 6.076 1.00 73.94 81 GLU A N 1
ATOM 643 C CA . GLU A 1 81 ? 3.558 -12.635 5.099 1.00 73.94 81 GLU A CA 1
ATOM 644 C C . GLU A 1 81 ? 3.598 -12.047 3.686 1.00 73.94 81 GLU A C 1
ATOM 646 O O . GLU A 1 81 ? 4.521 -12.310 2.915 1.00 73.94 81 GLU A O 1
ATOM 651 N N . TRP A 1 82 ? 2.647 -11.166 3.372 1.00 72.06 82 TRP A N 1
ATOM 652 C CA . TRP A 1 82 ? 2.655 -10.414 2.126 1.00 72.06 82 TRP A CA 1
ATOM 653 C C . TRP A 1 82 ? 3.887 -9.505 2.012 1.00 72.06 82 TRP A C 1
ATOM 655 O O . TRP A 1 82 ? 4.523 -9.476 0.960 1.00 72.06 82 TRP A O 1
ATOM 665 N N . TYR A 1 83 ? 4.291 -8.829 3.094 1.00 73.25 83 TYR A N 1
ATOM 666 C CA . TYR A 1 83 ? 5.494 -7.993 3.106 1.00 73.25 83 TYR A CA 1
ATOM 667 C C . TYR A 1 83 ? 6.777 -8.788 2.805 1.00 73.25 83 TYR A C 1
ATOM 669 O O . TYR A 1 83 ? 7.628 -8.307 2.064 1.00 73.25 83 TYR A O 1
ATOM 677 N N . LEU A 1 84 ? 6.914 -10.021 3.291 1.00 73.88 84 LEU A N 1
ATOM 678 C CA . LEU A 1 84 ? 8.098 -10.839 2.995 1.00 73.88 84 LEU A CA 1
ATOM 679 C C . LEU A 1 84 ? 8.157 -11.281 1.527 1.00 73.88 84 LEU A C 1
ATOM 681 O O . LEU A 1 84 ? 9.221 -11.282 0.914 1.00 73.88 84 LEU A O 1
ATOM 685 N N . VAL A 1 85 ? 7.009 -11.647 0.957 1.00 77.12 85 VAL A N 1
ATOM 686 C CA . VAL A 1 85 ? 6.953 -12.267 -0.372 1.00 77.12 85 VAL A CA 1
ATOM 687 C C . VAL A 1 85 ? 6.866 -11.226 -1.496 1.00 77.12 85 VAL A C 1
ATOM 689 O O . VAL A 1 85 ? 7.371 -11.470 -2.591 1.00 77.12 85 VAL A O 1
ATOM 692 N N . HIS A 1 86 ? 6.280 -10.046 -1.253 1.00 77.06 86 HIS A N 1
ATOM 693 C CA . HIS A 1 86 ? 6.000 -9.088 -2.330 1.00 77.06 86 HIS A CA 1
ATOM 694 C C . HIS A 1 86 ? 7.255 -8.548 -3.025 1.00 77.06 86 HIS A C 1
ATOM 696 O O . HIS A 1 86 ? 7.246 -8.461 -4.251 1.00 77.06 86 HIS A O 1
ATOM 702 N N . MET A 1 87 ? 8.328 -8.218 -2.288 1.00 76.94 87 MET A N 1
ATOM 703 C CA . MET A 1 87 ? 9.559 -7.696 -2.902 1.00 76.94 87 MET A CA 1
ATOM 704 C C . MET A 1 87 ? 10.182 -8.729 -3.844 1.00 76.94 87 MET A C 1
ATOM 706 O O . MET A 1 87 ? 10.595 -8.385 -4.947 1.00 76.94 87 MET A O 1
ATOM 710 N N . LEU A 1 88 ? 10.174 -10.002 -3.443 1.00 79.00 88 LEU A N 1
ATOM 711 C CA . LEU A 1 88 ? 10.707 -11.102 -4.241 1.00 79.00 88 LEU A CA 1
ATOM 712 C C . LEU A 1 88 ? 9.849 -11.370 -5.485 1.00 79.00 88 LEU A C 1
ATOM 714 O O . LEU A 1 88 ? 10.380 -11.536 -6.579 1.00 79.00 88 LEU A O 1
ATOM 718 N N . VAL A 1 89 ? 8.520 -11.366 -5.348 1.00 81.25 89 VAL A N 1
ATOM 719 C CA . VAL A 1 89 ? 7.603 -11.532 -6.490 1.00 81.25 89 VAL A CA 1
ATOM 720 C C . VAL A 1 89 ? 7.763 -10.396 -7.495 1.00 81.25 89 VAL A C 1
ATOM 722 O O . VAL A 1 89 ? 7.759 -10.640 -8.701 1.00 81.25 89 VAL A O 1
ATOM 725 N N . PHE A 1 90 ? 7.933 -9.163 -7.017 1.00 80.50 90 PHE A N 1
ATOM 726 C CA . PHE A 1 90 ?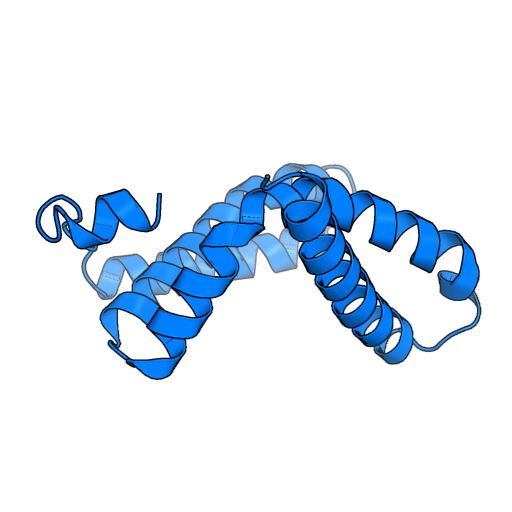 8.143 -8.013 -7.890 1.00 80.50 90 PHE A CA 1
ATOM 727 C C . PHE A 1 90 ? 9.459 -8.141 -8.658 1.00 80.50 90 PHE A C 1
ATOM 729 O O . PHE A 1 90 ? 9.455 -7.937 -9.869 1.00 80.50 90 PHE A O 1
ATOM 736 N N . ASP A 1 91 ? 10.546 -8.544 -7.998 1.00 80.62 91 ASP A N 1
ATOM 737 C CA . ASP A 1 91 ? 11.848 -8.738 -8.643 1.00 80.62 91 ASP A CA 1
ATOM 738 C C . ASP A 1 91 ? 11.787 -9.790 -9.766 1.00 80.62 91 ASP A C 1
ATOM 740 O O . ASP A 1 91 ? 12.204 -9.520 -10.893 1.00 80.62 91 ASP A O 1
ATOM 744 N N . ILE A 1 92 ? 11.135 -10.936 -9.521 1.00 82.00 92 ILE A N 1
ATOM 745 C CA . ILE A 1 92 ? 10.936 -11.990 -10.534 1.00 82.00 92 ILE A CA 1
ATOM 746 C C . ILE A 1 92 ? 10.121 -11.468 -11.727 1.00 82.00 92 ILE A C 1
ATOM 748 O O . ILE A 1 92 ? 10.481 -11.704 -12.881 1.00 82.00 92 ILE A O 1
ATOM 752 N N . ILE A 1 93 ? 9.029 -10.740 -11.483 1.00 80.75 93 ILE A N 1
ATOM 753 C CA . ILE A 1 93 ? 8.180 -10.212 -12.561 1.00 80.75 93 ILE A CA 1
ATOM 754 C C . ILE A 1 93 ? 8.939 -9.173 -13.393 1.00 80.75 93 ILE A C 1
ATOM 756 O O . ILE A 1 93 ? 8.873 -9.205 -14.626 1.00 80.75 93 ILE A O 1
ATOM 760 N N . PHE A 1 94 ? 9.684 -8.275 -12.743 1.00 78.12 94 PHE A N 1
ATOM 761 C CA . PHE A 1 94 ? 10.515 -7.294 -13.434 1.00 78.12 94 PHE A CA 1
ATOM 762 C C . PHE A 1 94 ? 11.640 -7.960 -14.232 1.00 78.12 94 PHE A C 1
ATOM 764 O O . PHE A 1 94 ? 11.891 -7.543 -15.362 1.00 78.12 94 PHE A O 1
ATOM 771 N N . TYR A 1 95 ? 12.249 -9.026 -13.710 1.00 80.56 95 TYR A N 1
ATOM 772 C CA . TYR A 1 95 ? 13.261 -9.805 -14.419 1.00 80.56 95 TYR A CA 1
ATOM 773 C C . TYR A 1 95 ? 12.692 -10.527 -15.653 1.00 80.56 95 TYR A C 1
ATOM 775 O O . TYR A 1 95 ? 13.287 -10.477 -16.728 1.00 80.56 95 TYR A O 1
ATOM 783 N N . CYS A 1 96 ? 11.525 -11.167 -15.536 1.00 78.25 96 CYS A N 1
ATOM 784 C CA . CYS A 1 96 ? 10.946 -11.960 -16.625 1.00 78.25 96 CYS A CA 1
ATOM 785 C C . CYS A 1 96 ? 10.246 -11.123 -17.708 1.00 78.25 96 CYS A C 1
ATOM 787 O O . CYS A 1 96 ? 10.284 -11.484 -18.883 1.00 78.25 96 CYS A O 1
ATOM 789 N N . ILE A 1 97 ? 9.543 -10.052 -17.325 1.00 74.81 97 ILE A N 1
ATOM 790 C CA . ILE A 1 97 ? 8.567 -9.362 -18.193 1.00 74.81 97 ILE A CA 1
ATOM 791 C C . ILE A 1 97 ? 8.839 -7.849 -18.290 1.00 74.81 97 ILE A C 1
ATOM 793 O O . ILE A 1 97 ? 8.354 -7.196 -19.217 1.00 74.81 97 ILE A O 1
ATOM 797 N N . GLY A 1 98 ? 9.651 -7.284 -17.390 1.00 66.38 98 GLY A N 1
ATOM 798 C CA . GLY A 1 98 ? 9.790 -5.836 -17.194 1.00 66.38 98 GLY A CA 1
ATOM 799 C C . GLY A 1 98 ? 10.254 -5.027 -18.410 1.00 66.38 98 GLY A C 1
ATOM 800 O O . GLY A 1 98 ? 9.967 -3.837 -18.468 1.00 66.38 98 GLY A O 1
ATOM 801 N N . HIS A 1 99 ? 10.918 -5.646 -19.393 1.00 64.88 99 HIS A N 1
ATOM 802 C CA . HIS A 1 99 ? 11.372 -4.954 -20.609 1.00 64.88 99 HIS A CA 1
ATOM 803 C C . HIS A 1 99 ? 10.367 -5.046 -21.775 1.00 64.88 99 HIS A C 1
ATOM 805 O O . HIS A 1 99 ? 10.336 -4.171 -22.633 1.00 64.88 99 HIS A O 1
ATOM 811 N N . ASN A 1 100 ? 9.519 -6.079 -21.816 1.00 68.12 100 ASN A N 1
ATOM 812 C CA . ASN A 1 100 ? 8.720 -6.397 -23.008 1.00 68.12 100 ASN A CA 1
ATOM 813 C C . ASN A 1 100 ? 7.228 -6.055 -22.880 1.00 68.12 100 ASN A C 1
ATOM 815 O O . ASN A 1 100 ? 6.519 -6.059 -23.885 1.00 68.12 100 ASN A O 1
ATOM 819 N N . ALA A 1 101 ? 6.730 -5.771 -21.674 1.00 71.50 101 ALA A N 1
ATOM 820 C CA . ALA A 1 101 ? 5.313 -5.503 -21.440 1.00 71.50 101 ALA A CA 1
ATOM 821 C C . ALA A 1 101 ? 5.040 -4.044 -21.042 1.00 71.50 101 ALA A C 1
ATOM 823 O O . ALA A 1 101 ? 5.865 -3.405 -20.386 1.00 71.50 101 ALA A O 1
ATOM 824 N N . PRO A 1 102 ? 3.849 -3.510 -21.371 1.00 79.50 102 PRO A N 1
ATOM 825 C CA . PRO A 1 102 ? 3.434 -2.198 -20.899 1.00 79.50 102 PRO A CA 1
ATOM 826 C C . PRO A 1 102 ? 3.362 -2.166 -19.367 1.00 79.50 102 PRO A C 1
ATOM 828 O O . PRO A 1 102 ? 2.846 -3.088 -18.732 1.00 79.50 102 PRO A O 1
ATOM 831 N N . ILE A 1 103 ? 3.821 -1.056 -18.783 1.00 74.31 103 ILE A N 1
ATOM 832 C CA . ILE A 1 103 ? 3.943 -0.835 -17.331 1.00 74.31 103 ILE A CA 1
ATOM 833 C C . ILE A 1 103 ? 2.645 -1.188 -16.584 1.00 74.31 103 ILE A C 1
ATOM 835 O O . ILE A 1 103 ? 2.688 -1.832 -15.540 1.00 74.31 103 ILE A O 1
ATOM 839 N N . ALA A 1 104 ? 1.479 -0.848 -17.144 1.00 75.31 104 ALA A N 1
ATOM 840 C CA . ALA A 1 104 ? 0.181 -1.171 -16.550 1.00 75.31 104 ALA A CA 1
ATOM 841 C C . ALA A 1 104 ? -0.053 -2.686 -16.375 1.00 75.31 104 ALA A C 1
ATOM 843 O O . ALA A 1 104 ? -0.560 -3.112 -15.340 1.00 75.31 104 ALA A O 1
ATOM 844 N N . VAL A 1 105 ? 0.351 -3.506 -17.352 1.00 76.12 105 VAL A N 1
ATOM 845 C CA . VAL A 1 105 ? 0.217 -4.971 -17.283 1.00 76.12 105 VAL A CA 1
ATOM 846 C C . VAL A 1 105 ? 1.168 -5.541 -16.234 1.00 76.12 105 VAL A C 1
ATOM 848 O O . VAL A 1 105 ? 0.764 -6.399 -15.453 1.00 76.12 105 VAL A O 1
ATOM 851 N N . VAL A 1 106 ? 2.391 -5.009 -16.150 1.00 76.06 106 VAL A N 1
ATOM 852 C CA . VAL A 1 106 ? 3.364 -5.378 -15.110 1.00 76.06 106 VAL A CA 1
ATOM 853 C C . VAL A 1 106 ? 2.810 -5.069 -13.715 1.00 76.06 106 VAL A C 1
ATOM 855 O O . VAL A 1 106 ? 2.867 -5.925 -12.837 1.00 76.06 106 VAL A O 1
ATOM 858 N N . PHE A 1 107 ? 2.191 -3.900 -13.517 1.00 75.44 107 PHE A N 1
ATOM 859 C CA . PHE A 1 107 ? 1.565 -3.525 -12.242 1.00 75.44 107 PHE A CA 1
ATOM 860 C C . PHE A 1 107 ? 0.400 -4.438 -11.849 1.00 75.44 107 PHE A C 1
ATOM 862 O O . PHE A 1 107 ? 0.320 -4.868 -10.697 1.00 75.44 107 PHE A O 1
ATOM 869 N N . VAL A 1 108 ? -0.497 -4.750 -12.790 1.00 79.31 108 VAL A N 1
ATOM 870 C CA . VAL A 1 108 ? -1.641 -5.638 -12.532 1.00 79.31 108 VAL A CA 1
ATOM 871 C C . VAL A 1 108 ? -1.163 -7.049 -12.193 1.00 79.31 108 VAL A C 1
ATOM 873 O O . VAL A 1 108 ? -1.642 -7.637 -11.225 1.00 79.31 108 VAL A O 1
ATOM 876 N N . LEU A 1 109 ? -0.184 -7.575 -12.934 1.00 78.38 109 LEU A N 1
ATOM 877 C CA . LEU A 1 109 ? 0.408 -8.884 -12.656 1.00 78.38 109 LEU A CA 1
ATOM 878 C C . LEU A 1 109 ? 1.113 -8.910 -11.300 1.00 78.38 109 LEU A C 1
ATOM 880 O O . LEU A 1 109 ? 0.888 -9.844 -10.537 1.00 78.38 109 LEU A O 1
ATOM 884 N N . CYS A 1 110 ? 1.890 -7.876 -10.966 1.00 78.44 110 CYS A N 1
ATOM 885 C CA . CYS A 1 110 ? 2.506 -7.723 -9.649 1.00 78.44 110 CYS A CA 1
ATOM 886 C C . CYS A 1 110 ? 1.469 -7.786 -8.531 1.00 78.44 110 CYS A C 1
ATOM 888 O O . CYS A 1 110 ? 1.638 -8.558 -7.591 1.00 78.44 110 CYS A O 1
ATOM 890 N N . LEU A 1 111 ? 0.384 -7.016 -8.634 1.00 78.19 111 LEU A N 1
ATOM 891 C CA . LEU A 1 111 ? -0.673 -7.011 -7.624 1.00 78.19 111 LEU A CA 1
ATOM 892 C C . LEU A 1 111 ? -1.344 -8.380 -7.485 1.00 78.19 111 LEU A C 1
ATOM 894 O O . LEU A 1 111 ? -1.455 -8.890 -6.372 1.00 78.19 111 LEU A O 1
ATOM 898 N N . LEU A 1 112 ? -1.760 -8.991 -8.598 1.00 81.56 112 LEU A N 1
ATOM 899 C CA . LEU A 1 112 ? -2.459 -10.278 -8.584 1.00 81.56 112 LEU A CA 1
ATOM 900 C C . LEU A 1 112 ? -1.570 -11.406 -8.059 1.00 81.56 112 LEU A C 1
ATOM 902 O O . LEU A 1 112 ? -1.986 -12.157 -7.176 1.00 81.56 112 LEU A O 1
ATOM 906 N N . LEU A 1 113 ? -0.342 -11.508 -8.571 1.00 79.38 113 LEU A N 1
ATOM 907 C CA . LEU A 1 113 ? 0.592 -12.557 -8.180 1.00 79.38 113 LEU A CA 1
ATOM 908 C C . LEU A 1 113 ? 0.994 -12.394 -6.721 1.00 79.38 113 LEU A C 1
ATOM 910 O O . LEU A 1 113 ? 0.854 -13.345 -5.965 1.00 79.38 113 LEU A O 1
ATOM 914 N N . SER A 1 114 ? 1.371 -11.189 -6.300 1.00 77.81 114 SER A N 1
ATOM 915 C CA . SER A 1 114 ? 1.791 -10.918 -4.924 1.00 77.81 114 SER A CA 1
ATOM 916 C C . SER A 1 114 ? 0.687 -11.214 -3.902 1.00 77.81 114 SER A C 1
ATOM 918 O O . SER A 1 114 ? 0.933 -11.826 -2.860 1.00 77.81 114 SER A O 1
ATOM 920 N N . TYR A 1 115 ? -0.559 -10.865 -4.227 1.00 77.25 115 TYR A N 1
ATOM 921 C CA . TYR A 1 115 ? -1.710 -11.171 -3.382 1.00 77.25 115 TYR A CA 1
ATOM 922 C C . TYR A 1 115 ? -2.030 -12.674 -3.358 1.00 77.25 115 TYR A C 1
ATOM 924 O O . TYR A 1 115 ? -2.335 -13.231 -2.304 1.00 77.25 115 TYR A O 1
ATOM 932 N N . SER A 1 116 ? -1.906 -13.363 -4.497 1.00 77.69 116 SER A N 1
ATOM 933 C CA . SER A 1 116 ? -2.099 -14.816 -4.572 1.00 77.69 116 SER A CA 1
ATOM 934 C C . SER A 1 116 ? -1.019 -15.597 -3.816 1.00 77.69 116 SER A C 1
ATOM 936 O O . SER A 1 116 ? -1.341 -16.544 -3.098 1.00 77.69 116 SER A O 1
ATOM 938 N N . THR A 1 117 ? 0.245 -15.170 -3.911 1.00 74.31 117 THR A N 1
ATOM 939 C CA . THR A 1 117 ? 1.376 -15.781 -3.208 1.00 74.31 117 THR A CA 1
ATOM 940 C C . THR A 1 117 ? 1.306 -15.517 -1.721 1.00 74.31 117 THR A C 1
ATOM 942 O O . THR A 1 117 ? 1.629 -16.419 -0.957 1.00 74.31 117 THR A O 1
ATOM 945 N N . ALA A 1 118 ? 0.829 -14.332 -1.313 1.00 72.56 118 ALA A N 1
ATOM 946 C CA . ALA A 1 118 ? 0.463 -14.094 0.071 1.00 72.56 118 ALA A CA 1
ATOM 947 C C . ALA A 1 118 ? -0.564 -15.146 0.481 1.00 72.56 118 ALA A C 1
ATOM 949 O O . ALA A 1 118 ? -0.198 -16.033 1.228 1.00 72.56 118 ALA A O 1
ATOM 950 N N . ILE A 1 119 ? -1.770 -15.186 -0.098 1.00 75.00 119 ILE A N 1
ATOM 951 C CA . ILE A 1 119 ? -2.825 -16.146 0.297 1.00 75.00 119 ILE A CA 1
ATOM 952 C C . ILE A 1 119 ? -2.333 -17.604 0.365 1.00 75.00 119 ILE A C 1
ATOM 954 O O . ILE A 1 119 ? -2.709 -18.338 1.284 1.00 75.00 119 ILE A O 1
ATOM 958 N N . ALA A 1 120 ? -1.495 -18.032 -0.579 1.00 74.69 120 ALA A N 1
ATOM 959 C CA . ALA A 1 120 ? -0.877 -19.353 -0.549 1.00 74.69 120 ALA A CA 1
ATOM 960 C C . ALA A 1 120 ? 0.053 -19.539 0.667 1.00 74.69 120 ALA A C 1
ATOM 962 O O . ALA A 1 120 ? -0.009 -20.577 1.322 1.00 74.69 120 ALA A O 1
ATOM 963 N N . TYR A 1 121 ? 0.854 -18.531 1.013 1.00 69.19 121 TYR A N 1
ATOM 964 C CA . TYR A 1 121 ? 1.796 -18.551 2.130 1.00 69.19 121 TYR A CA 1
ATOM 965 C C . TYR A 1 121 ? 1.136 -18.720 3.516 1.00 69.19 121 TYR A C 1
ATOM 967 O O . TYR A 1 121 ? 1.494 -19.687 4.182 1.00 69.19 121 TYR A O 1
ATOM 975 N N . SER A 1 122 ? 0.122 -17.943 3.953 1.00 66.94 122 SER A N 1
ATOM 976 C CA . SER A 1 122 ? -0.590 -18.290 5.224 1.00 66.94 122 SER A CA 1
ATOM 977 C C . SER A 1 122 ? -1.246 -19.640 5.107 1.00 66.94 122 SER A C 1
ATOM 979 O O . SER A 1 122 ? -1.341 -20.323 6.112 1.00 66.94 122 SER A O 1
ATOM 981 N N . ARG A 1 123 ? -1.786 -20.053 3.952 1.00 67.81 123 ARG A N 1
ATOM 982 C CA . ARG A 1 123 ? -2.419 -21.381 3.918 1.00 67.81 123 ARG A CA 1
ATOM 983 C C . ARG A 1 123 ? -1.415 -22.495 4.202 1.00 67.81 123 ARG A C 1
ATOM 985 O O . ARG A 1 123 ? -1.812 -23.534 4.717 1.00 67.81 123 ARG A O 1
ATOM 992 N N . ILE A 1 124 ? -0.149 -22.284 3.852 1.00 70.12 124 ILE A N 1
ATOM 993 C CA . ILE A 1 124 ? 0.938 -23.235 4.077 1.00 70.12 124 ILE A CA 1
ATOM 994 C C . ILE A 1 124 ? 1.520 -23.090 5.493 1.00 70.12 124 ILE A C 1
ATOM 996 O O . ILE A 1 124 ? 1.830 -24.106 6.109 1.00 70.12 124 ILE A O 1
ATOM 1000 N N . TRP A 1 125 ? 1.654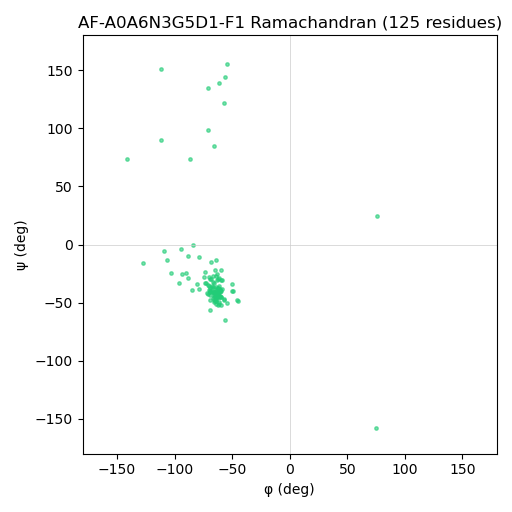 -21.864 6.012 1.00 59.47 125 TRP A N 1
ATOM 1001 C CA . TRP A 1 125 ? 2.371 -21.575 7.263 1.00 59.47 125 TRP A CA 1
ATOM 1002 C C . TRP A 1 125 ? 1.469 -21.317 8.481 1.00 59.47 125 TRP A C 1
ATOM 1004 O O . TRP A 1 125 ? 1.879 -21.540 9.616 1.00 59.47 125 TRP A O 1
ATOM 1014 N N . SER A 1 126 ? 0.226 -20.885 8.269 1.00 51.94 126 SER A N 1
ATOM 1015 C CA . SER A 1 126 ? -0.807 -20.761 9.302 1.00 51.94 126 SER A CA 1
ATOM 1016 C C . SER A 1 126 ? -1.527 -22.104 9.455 1.00 51.94 126 SER A C 1
ATOM 1018 O O . SER A 1 126 ? -2.656 -22.297 8.995 1.00 51.94 126 SER A O 1
ATOM 1020 N N . LYS A 1 127 ? -0.825 -23.057 10.067 1.00 45.38 127 LYS A N 1
ATOM 1021 C CA . LYS A 1 127 ? -1.386 -24.284 10.631 1.00 45.38 127 LYS A CA 1
ATOM 1022 C C . LYS A 1 127 ? -1.046 -24.355 12.110 1.00 45.38 127 LYS A C 1
ATOM 1024 O O . LYS A 1 127 ? 0.111 -24.028 12.449 1.00 45.38 127 LYS A O 1
#

Secondary structure (DSSP, 8-state):
-HHHHHH-TTS--PPPHHHHHHHHHHHHHHHHHHHHH-TTTTGGGHHHHHHHHHHHHHHHHHHT-HHHHHHHHHHHHHHHHHHHHHHHHHHHHHHHHTTTS-HHHHHHHHHHHHHHHHHHHHHHH--

Mean predicted aligned error: 10.97 Å

Solvent-accessible surface area (backbone atoms only — not comparable to full-atom values): 7072 Å² total; per-residue (Å²): 112,69,72,61,50,78,76,41,74,79,80,58,81,72,71,58,67,84,57,38,52,56,44,21,52,49,13,47,49,50,26,53,51,22,62,71,67,33,86,72,47,45,74,57,26,62,60,37,34,49,51,9,53,52,30,46,50,52,48,52,59,70,70,58,50,65,71,58,50,51,50,51,47,58,48,56,77,45,44,68,60,27,59,68,47,34,63,57,49,43,51,53,47,45,72,76,41,56,87,82,52,61,68,68,60,54,51,53,50,44,53,54,51,31,51,51,52,24,60,51,46,49,67,70,67,67,117

Radius of gyration: 17.12 Å; Cα contacts (8 Å, |Δi|>4): 86; chains: 1; bounding box: 38×43×47 Å

pLDDT: mean 71.66, std 9.86, range [41.53, 84.06]

Sequence (127 aa):
MAEIYHGNPKALEVPRWKCLLPLCMAGVGLTGIMGFAGWPWKLYNDIPSLMGYMSLALIIYKVGIKPLNRLLEWTNRFSYEWYLVHMLVFDIIFYCIGHNAPIAVVFVLCLLLSYSTAIAYSRIWSK

Organism: NCBI:txid454154